Protein AF-A0A6I6E3F7-F1 (afdb_monomer_lite)

Radius of gyration: 13.44 Å; chains: 1; bounding box: 26×42×31 Å

Structure (mmCIF, N/CA/C/O backbone):
data_AF-A0A6I6E3F7-F1
#
_entry.id   AF-A0A6I6E3F7-F1
#
loop_
_atom_site.group_PDB
_atom_site.id
_atom_site.type_symbol
_atom_site.label_atom_id
_atom_site.label_alt_id
_atom_site.label_comp_id
_atom_site.label_asym_id
_atom_site.label_entity_id
_atom_site.label_seq_id
_atom_site.pdbx_PDB_ins_code
_atom_site.Cartn_x
_atom_site.Cartn_y
_atom_site.Cartn_z
_atom_site.occupancy
_atom_site.B_iso_or_equiv
_atom_site.auth_seq_id
_atom_site.auth_comp_id
_atom_site.auth_asym_id
_atom_site.auth_atom_id
_atom_site.pdbx_PDB_model_num
ATOM 1 N N . MET A 1 1 ? -3.564 -30.590 -9.174 1.00 40.66 1 MET A N 1
ATOM 2 C CA . MET A 1 1 ? -4.633 -29.691 -8.678 1.00 40.66 1 MET A CA 1
ATOM 3 C C . MET A 1 1 ? -5.189 -30.280 -7.387 1.00 40.66 1 MET A C 1
ATOM 5 O O . MET A 1 1 ? -5.282 -31.503 -7.372 1.00 40.66 1 MET A O 1
ATOM 9 N N . PRO A 1 2 ? -5.639 -29.501 -6.384 1.00 54.66 2 PRO A N 1
ATOM 10 C CA . PRO A 1 2 ? -5.402 -28.076 -6.102 1.00 54.66 2 PRO A CA 1
ATOM 11 C C . PRO A 1 2 ? -4.898 -27.826 -4.653 1.00 54.66 2 PRO A C 1
ATOM 13 O O . PRO A 1 2 ? -5.079 -28.663 -3.782 1.00 54.66 2 PRO A O 1
ATOM 16 N N . ASP A 1 3 ? -4.370 -26.634 -4.371 1.00 39.19 3 ASP A N 1
ATOM 17 C CA . ASP A 1 3 ? -4.831 -25.910 -3.178 1.00 39.19 3 ASP A CA 1
ATOM 18 C C . ASP A 1 3 ? -5.127 -24.475 -3.616 1.00 39.19 3 ASP A C 1
ATOM 20 O O . ASP A 1 3 ? -4.252 -23.628 -3.778 1.00 39.19 3 ASP A O 1
ATOM 24 N N . ASN A 1 4 ? -6.390 -24.286 -3.990 1.00 50.09 4 ASN A N 1
ATOM 25 C CA . ASN A 1 4 ? -6.973 -23.046 -4.490 1.00 50.09 4 ASN A CA 1
ATOM 26 C C . ASN A 1 4 ? -7.668 -22.302 -3.340 1.00 50.09 4 ASN A C 1
ATOM 28 O O . ASN A 1 4 ? -8.746 -21.734 -3.514 1.00 50.09 4 ASN A O 1
ATOM 32 N N . THR A 1 5 ? -7.060 -22.300 -2.156 1.00 35.66 5 THR A N 1
ATOM 33 C CA . THR A 1 5 ? -7.547 -21.500 -1.033 1.00 35.66 5 THR A CA 1
ATOM 34 C C . THR A 1 5 ? -6.869 -20.125 -1.087 1.00 35.66 5 THR A C 1
ATOM 36 O O . THR A 1 5 ? -5.639 -20.055 -1.074 1.00 35.66 5 THR A O 1
ATOM 39 N N . PRO A 1 6 ? -7.610 -19.006 -1.194 1.00 37.34 6 PRO A N 1
ATOM 40 C CA . PRO A 1 6 ? -7.004 -17.684 -1.268 1.00 37.34 6 PRO A CA 1
ATOM 41 C C . PRO A 1 6 ? -6.433 -17.329 0.106 1.00 37.34 6 PRO A C 1
ATOM 43 O O . PRO A 1 6 ? -7.165 -16.965 1.023 1.00 37.34 6 PRO A O 1
ATOM 46 N N . VAL A 1 7 ? -5.115 -17.438 0.260 1.00 30.45 7 VAL A N 1
ATOM 47 C CA . VAL A 1 7 ? -4.451 -17.069 1.510 1.00 30.45 7 VAL A CA 1
ATOM 48 C C . VAL A 1 7 ? -4.154 -15.576 1.481 1.00 30.45 7 VAL A C 1
ATOM 50 O O . VAL A 1 7 ? -3.199 -15.112 0.859 1.00 30.45 7 VAL A O 1
ATOM 53 N N . ILE A 1 8 ? -5.010 -14.811 2.153 1.00 43.69 8 ILE A N 1
ATOM 54 C CA . ILE A 1 8 ? -4.710 -13.438 2.545 1.00 43.69 8 ILE A CA 1
ATOM 55 C C . ILE A 1 8 ? -3.943 -13.523 3.859 1.00 43.69 8 ILE A C 1
ATOM 57 O O . ILE A 1 8 ? -4.490 -13.928 4.881 1.00 43.69 8 ILE A O 1
ATOM 61 N N . GLN A 1 9 ? -2.680 -13.118 3.833 1.00 26.28 9 GLN A N 1
ATOM 62 C CA . GLN A 1 9 ? -1.916 -12.862 5.042 1.00 26.28 9 GLN A CA 1
ATOM 63 C C . GLN A 1 9 ? -1.483 -11.406 5.011 1.00 26.28 9 GLN A C 1
ATOM 65 O O . GLN A 1 9 ? -0.557 -11.022 4.301 1.00 26.28 9 GLN A O 1
ATOM 70 N N . LEU A 1 10 ? -2.186 -10.596 5.790 1.00 37.91 10 LEU A N 1
ATOM 71 C CA . LEU A 1 10 ? -1.679 -9.312 6.218 1.00 37.91 10 LEU A CA 1
ATOM 72 C C . LEU A 1 10 ? -1.633 -9.318 7.736 1.00 37.91 10 LEU A C 1
ATOM 74 O O . LEU A 1 10 ? -2.653 -9.393 8.420 1.00 37.91 10 LEU A O 1
ATOM 78 N N . GLN A 1 11 ? -0.414 -9.241 8.249 1.00 34.22 11 GLN A N 1
ATOM 79 C CA . GLN A 1 11 ? -0.160 -8.944 9.645 1.00 34.22 11 GLN A CA 1
ATOM 80 C C . GLN A 1 11 ? -0.079 -7.426 9.777 1.00 34.22 11 GLN A C 1
ATOM 82 O O . GLN A 1 11 ? 0.945 -6.809 9.503 1.00 34.22 11 GLN A O 1
ATOM 87 N N . ALA A 1 12 ? -1.192 -6.811 10.163 1.00 48.72 12 ALA A N 1
ATOM 88 C CA . ALA A 1 12 ? -1.206 -5.423 10.594 1.00 48.72 12 ALA A CA 1
ATOM 89 C C . ALA A 1 12 ? -1.046 -5.363 12.120 1.00 48.72 12 ALA A C 1
ATOM 91 O O . ALA A 1 12 ? -2.031 -5.301 12.849 1.00 48.72 12 ALA A O 1
ATOM 92 N N . LEU A 1 13 ? 0.211 -5.393 12.571 1.00 37.12 13 LEU A N 1
ATOM 93 C CA . LEU A 1 13 ? 0.748 -4.804 13.808 1.00 37.12 13 LEU A CA 1
ATOM 94 C C . LEU A 1 13 ? 2.282 -4.845 13.652 1.00 37.12 13 LEU A C 1
ATOM 96 O O . LEU A 1 13 ? 2.880 -5.904 13.794 1.00 37.12 13 LEU A O 1
ATOM 100 N N . GLY A 1 14 ? 2.898 -3.719 13.262 1.00 46.81 14 GLY A N 1
ATOM 101 C CA . GLY A 1 14 ? 4.326 -3.654 12.901 1.00 46.81 14 GLY A CA 1
ATOM 102 C C . GLY A 1 14 ? 4.612 -4.039 11.444 1.00 46.81 14 GLY A C 1
ATOM 103 O O . GLY A 1 14 ? 5.390 -4.952 11.192 1.00 46.81 14 GLY A O 1
ATOM 104 N N . LEU A 1 15 ? 3.944 -3.377 10.489 1.00 58.03 15 LEU A N 1
ATOM 105 C CA . LEU A 1 15 ? 4.123 -3.595 9.048 1.00 58.03 15 LEU A CA 1
ATOM 106 C C . LEU A 1 15 ? 5.606 -3.477 8.669 1.00 58.03 15 LEU A C 1
ATOM 108 O O . LEU A 1 15 ? 6.127 -2.372 8.571 1.00 58.03 15 LEU A O 1
ATOM 112 N N . GLY A 1 16 ? 6.267 -4.610 8.434 1.00 59.47 16 GLY A N 1
ATOM 113 C CA . GLY A 1 16 ? 7.519 -4.616 7.687 1.00 59.47 16 GLY A CA 1
ATOM 114 C C . GLY A 1 16 ? 7.274 -4.197 6.235 1.00 59.47 16 GLY A C 1
ATOM 115 O O . GLY A 1 16 ? 6.148 -4.314 5.734 1.00 59.47 16 GLY A O 1
ATOM 116 N N . ARG A 1 17 ? 8.330 -3.736 5.556 1.00 74.69 17 ARG A N 1
ATOM 117 C CA . ARG A 1 17 ? 8.263 -3.234 4.177 1.00 74.69 17 ARG A CA 1
ATOM 118 C C . ARG A 1 17 ? 7.449 -4.140 3.252 1.00 74.69 17 ARG A C 1
ATOM 120 O O . ARG A 1 17 ? 7.858 -5.280 3.010 1.00 74.69 17 ARG A O 1
ATOM 127 N N . PRO A 1 18 ? 6.350 -3.639 2.656 1.00 74.00 18 PRO A N 1
ATOM 128 C CA . PRO A 1 18 ? 5.636 -4.376 1.628 1.00 74.00 18 PRO A CA 1
ATOM 129 C C . PRO A 1 18 ? 6.581 -4.732 0.467 1.00 74.00 18 PRO A C 1
ATOM 131 O O . PRO A 1 18 ? 7.403 -3.906 0.075 1.00 74.00 18 PRO A O 1
ATOM 134 N N . PRO A 1 19 ? 6.475 -5.925 -0.143 1.00 73.50 19 PRO A N 1
ATOM 135 C CA . PRO A 1 19 ? 7.433 -6.389 -1.155 1.00 73.50 19 PRO A CA 1
ATOM 136 C C . PRO A 1 19 ? 7.394 -5.589 -2.466 1.00 73.50 19 PRO A C 1
ATOM 138 O O . PRO A 1 19 ? 8.291 -5.715 -3.290 1.00 73.50 19 PRO A O 1
ATOM 141 N N . TRP A 1 20 ? 6.346 -4.791 -2.678 1.00 78.50 20 TRP A N 1
ATOM 142 C CA . TRP A 1 20 ? 6.214 -3.860 -3.801 1.00 78.50 20 TRP A CA 1
ATOM 143 C C . TRP A 1 20 ? 6.747 -2.453 -3.485 1.00 78.50 20 TRP A C 1
ATOM 145 O O . TRP A 1 20 ? 6.789 -1.613 -4.383 1.00 78.50 20 TRP A O 1
ATOM 155 N N . ALA A 1 21 ? 7.102 -2.169 -2.228 1.00 81.62 21 ALA A N 1
ATOM 156 C CA . ALA A 1 21 ? 7.679 -0.897 -1.822 1.00 81.62 21 ALA A CA 1
ATOM 157 C C . ALA A 1 21 ? 9.207 -0.948 -1.959 1.00 81.62 21 ALA A C 1
ATOM 159 O O . ALA A 1 21 ? 9.874 -1.797 -1.365 1.00 81.62 21 ALA A O 1
ATOM 160 N N . ASP A 1 22 ? 9.761 0.002 -2.706 1.00 83.69 22 ASP A N 1
ATOM 161 C CA . ASP A 1 22 ? 11.206 0.179 -2.865 1.00 83.69 22 ASP A CA 1
ATOM 162 C C . ASP A 1 22 ? 11.824 0.759 -1.583 1.00 83.69 22 ASP A C 1
ATOM 164 O O . ASP A 1 22 ? 12.922 0.378 -1.172 1.00 83.69 22 ASP A O 1
ATOM 168 N N . SER A 1 23 ? 11.092 1.643 -0.899 1.00 82.19 23 SER A N 1
ATOM 169 C CA . SER A 1 23 ? 11.492 2.226 0.385 1.00 82.19 23 SER A CA 1
ATOM 170 C C . SER A 1 23 ? 10.314 2.351 1.349 1.00 82.19 23 SER A C 1
ATOM 172 O O . SER A 1 23 ? 9.175 2.547 0.918 1.00 82.19 23 SER A O 1
ATOM 174 N N . GLU A 1 24 ? 10.608 2.333 2.648 1.00 82.75 24 GLU A N 1
ATOM 175 C CA . GLU A 1 24 ? 9.668 2.666 3.720 1.00 82.75 24 GLU A CA 1
ATOM 176 C C . GLU A 1 24 ? 10.280 3.667 4.701 1.00 82.75 24 GLU A C 1
ATOM 178 O O . GLU A 1 24 ? 11.489 3.671 4.922 1.00 82.75 24 GLU A O 1
ATOM 183 N N . GLU A 1 25 ? 9.435 4.521 5.267 1.00 81.06 25 GLU A N 1
ATOM 184 C CA . GLU A 1 25 ? 9.805 5.537 6.247 1.00 81.06 25 GLU A CA 1
ATOM 185 C C . GLU A 1 25 ? 8.652 5.701 7.246 1.00 81.06 25 GLU A C 1
ATOM 187 O O . GLU A 1 25 ? 7.516 5.980 6.847 1.00 81.06 25 GLU A O 1
ATOM 192 N N . GLN A 1 26 ? 8.925 5.527 8.542 1.00 79.75 26 GLN A N 1
ATOM 193 C CA . GLN A 1 26 ? 7.957 5.827 9.596 1.00 79.75 26 GLN A CA 1
ATOM 194 C C . GLN A 1 26 ? 8.006 7.329 9.895 1.00 79.75 26 GLN A C 1
ATOM 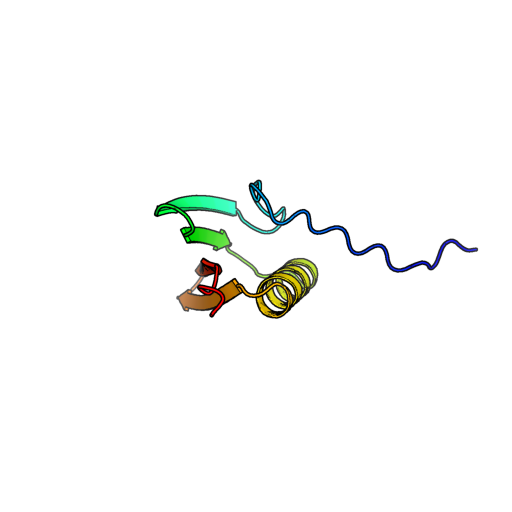196 O O . GLN A 1 26 ? 9.025 7.843 10.349 1.00 79.75 26 GLN A O 1
ATOM 201 N N . THR A 1 27 ? 6.910 8.044 9.637 1.00 73.31 27 THR A N 1
ATOM 202 C CA . THR A 1 27 ? 6.846 9.513 9.776 1.00 73.31 27 THR A CA 1
ATOM 203 C C . THR A 1 27 ? 6.093 9.972 11.026 1.00 73.31 27 THR A C 1
ATOM 205 O O . THR A 1 27 ? 5.967 11.169 11.264 1.00 73.31 27 THR A O 1
ATOM 208 N N . GLY A 1 28 ? 5.576 9.037 11.825 1.00 67.69 28 GLY A N 1
ATOM 209 C CA . GLY A 1 28 ? 4.861 9.309 13.069 1.00 67.69 28 GLY A CA 1
ATOM 210 C C . GLY A 1 28 ? 4.527 8.026 13.826 1.00 67.69 28 GLY A C 1
ATOM 211 O O . GLY A 1 28 ? 4.792 6.923 13.345 1.00 67.69 28 GLY A O 1
ATOM 212 N N . GLU A 1 29 ? 3.905 8.167 14.998 1.00 69.00 29 GLU A N 1
ATOM 213 C CA . GLU A 1 29 ? 3.627 7.051 15.917 1.00 69.00 29 GLU A CA 1
ATOM 214 C C . GLU A 1 29 ? 2.855 5.900 15.246 1.00 69.00 29 GLU A C 1
ATOM 216 O O . GLU A 1 29 ? 3.142 4.736 15.492 1.00 69.00 29 GLU A O 1
ATOM 221 N N . ASN A 1 30 ? 1.962 6.212 14.298 1.00 72.06 30 ASN A N 1
ATOM 222 C CA . ASN A 1 30 ? 1.186 5.231 13.529 1.00 72.06 30 ASN A CA 1
ATOM 223 C C . ASN A 1 30 ? 1.089 5.586 12.035 1.00 72.06 30 ASN A C 1
ATOM 225 O O . ASN A 1 30 ? 0.070 5.321 11.389 1.00 72.06 30 ASN A O 1
ATOM 229 N N . GLN A 1 31 ? 2.125 6.229 11.490 1.00 72.69 31 GLN A N 1
ATOM 230 C CA . GLN A 1 31 ? 2.136 6.706 10.109 1.00 72.69 31 GLN A CA 1
ATOM 231 C C . GLN A 1 31 ? 3.342 6.176 9.341 1.00 72.69 31 GLN A C 1
ATOM 233 O O . GLN A 1 31 ? 4.485 6.328 9.772 1.00 72.69 31 GLN A O 1
ATOM 238 N N . TRP A 1 32 ? 3.063 5.619 8.165 1.00 79.50 32 TRP A N 1
ATOM 239 C CA . TRP A 1 32 ? 4.064 5.052 7.273 1.00 79.50 32 TRP A CA 1
ATOM 240 C C . TRP A 1 32 ? 3.984 5.687 5.891 1.00 79.50 32 TRP A C 1
ATOM 242 O O . TRP A 1 32 ? 2.896 5.903 5.347 1.00 79.50 32 TRP A O 1
ATOM 252 N N . THR A 1 33 ? 5.152 5.965 5.321 1.00 80.25 33 THR A N 1
ATOM 253 C CA . THR A 1 33 ? 5.317 6.412 3.940 1.00 80.25 33 THR A CA 1
ATOM 254 C C . THR A 1 33 ? 6.091 5.356 3.162 1.00 80.25 33 THR A C 1
ATOM 256 O O . THR A 1 33 ? 7.259 5.092 3.435 1.00 80.25 33 THR A O 1
ATOM 259 N N . TYR A 1 34 ? 5.447 4.779 2.155 1.00 84.56 34 TYR A N 1
ATOM 260 C CA . TYR A 1 34 ? 6.044 3.841 1.214 1.00 84.56 34 TYR A CA 1
ATOM 261 C C . TYR A 1 34 ? 6.295 4.540 -0.117 1.00 84.56 34 TYR A C 1
ATOM 263 O O . TYR A 1 34 ? 5.499 5.380 -0.551 1.00 84.56 34 TYR A O 1
ATOM 271 N N . ARG A 1 35 ? 7.388 4.187 -0.793 1.00 84.12 35 ARG A N 1
ATOM 272 C CA . ARG A 1 35 ? 7.664 4.668 -2.152 1.00 84.12 35 ARG A CA 1
ATOM 273 C C . ARG A 1 35 ? 7.901 3.487 -3.071 1.00 84.12 35 ARG A C 1
ATOM 275 O O . ARG A 1 35 ? 8.534 2.514 -2.671 1.00 84.12 35 ARG A O 1
ATOM 282 N N . SER A 1 36 ? 7.382 3.580 -4.284 1.00 83.69 36 SER A N 1
ATOM 283 C CA . SER A 1 36 ? 7.585 2.574 -5.320 1.00 83.69 36 SER A CA 1
ATOM 284 C C . SER A 1 36 ? 7.627 3.224 -6.700 1.00 83.69 36 SER A C 1
ATOM 286 O O . SER A 1 36 ? 6.906 4.194 -6.943 1.00 83.69 36 SER A O 1
ATOM 288 N N . GLY A 1 37 ? 8.448 2.703 -7.608 1.00 85.06 37 GLY A N 1
ATOM 289 C CA . GLY A 1 37 ? 8.425 3.085 -9.023 1.00 85.06 37 GLY A CA 1
ATOM 290 C C . GLY A 1 37 ? 7.208 2.540 -9.779 1.00 85.06 37 GLY A C 1
ATOM 291 O O . GLY A 1 37 ? 6.795 3.115 -10.785 1.00 85.06 37 GLY A O 1
ATOM 292 N N . PHE A 1 38 ? 6.601 1.452 -9.293 1.00 83.06 38 PHE A N 1
ATOM 293 C CA . PHE A 1 38 ? 5.466 0.802 -9.945 1.00 83.06 38 PHE A CA 1
ATOM 294 C C . PHE A 1 38 ? 4.573 0.062 -8.944 1.00 83.06 38 PHE A C 1
ATOM 296 O O . PHE A 1 38 ? 5.034 -0.770 -8.165 1.00 83.06 38 PHE A O 1
ATOM 303 N N . LEU A 1 39 ? 3.259 0.292 -9.018 1.00 80.06 39 LEU A N 1
ATOM 304 C CA . LEU A 1 39 ? 2.296 -0.409 -8.174 1.00 80.06 39 LEU A CA 1
ATOM 305 C C . LEU A 1 39 ? 1.778 -1.668 -8.876 1.00 80.06 39 LEU A C 1
ATOM 307 O O . LEU A 1 39 ? 0.882 -1.617 -9.717 1.00 80.06 39 LEU A O 1
ATOM 311 N N . SER A 1 40 ? 2.343 -2.814 -8.506 1.00 81.88 40 SER A N 1
ATOM 312 C CA . SER A 1 40 ? 1.902 -4.114 -9.019 1.00 81.88 40 SER A CA 1
ATOM 313 C C . SER A 1 40 ? 0.464 -4.459 -8.591 1.00 81.88 40 SER A C 1
ATOM 315 O O . SER A 1 40 ? -0.021 -3.938 -7.582 1.00 81.88 40 SER A O 1
ATOM 317 N N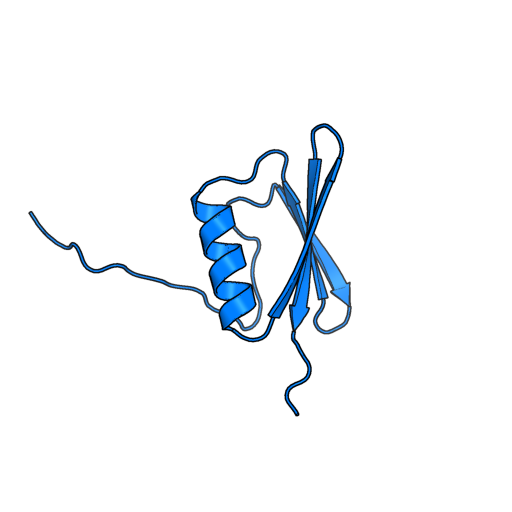 . PRO A 1 41 ? -0.215 -5.408 -9.269 1.00 82.81 41 PRO A N 1
ATOM 318 C CA . PRO A 1 41 ? -1.524 -5.902 -8.832 1.00 82.81 41 PRO A CA 1
ATOM 319 C C . PRO A 1 41 ? -1.544 -6.405 -7.380 1.00 82.81 41 PRO A C 1
ATOM 321 O O . PRO A 1 41 ? -2.565 -6.292 -6.704 1.00 82.81 41 PRO A O 1
ATOM 324 N N . ARG A 1 42 ? -0.416 -6.931 -6.877 1.00 79.50 42 ARG A N 1
ATOM 325 C CA . ARG A 1 42 ? -0.259 -7.289 -5.459 1.00 79.50 42 ARG A CA 1
ATOM 326 C C . ARG A 1 42 ? -0.282 -6.051 -4.568 1.00 79.50 42 ARG A C 1
ATOM 328 O O . ARG A 1 42 ? -1.016 -6.042 -3.590 1.00 79.50 42 ARG A O 1
ATOM 335 N N . GLY A 1 43 ? 0.444 -5.002 -4.946 1.00 81.62 43 GLY A N 1
ATOM 336 C CA . GLY A 1 43 ? 0.414 -3.729 -4.232 1.00 81.62 43 GLY A CA 1
ATOM 337 C C . GLY A 1 43 ? -0.991 -3.151 -4.123 1.00 81.62 43 GLY A C 1
ATOM 338 O O . GLY A 1 43 ? -1.414 -2.798 -3.031 1.00 81.62 43 GLY A O 1
ATOM 339 N N . VAL A 1 44 ? -1.767 -3.168 -5.211 1.00 82.50 44 VAL A N 1
ATOM 340 C CA . VAL A 1 44 ? -3.173 -2.721 -5.190 1.00 82.50 44 VAL A CA 1
ATOM 341 C C . VAL A 1 44 ? -4.015 -3.509 -4.175 1.00 82.50 44 VAL A C 1
ATOM 343 O O . VAL A 1 44 ? -4.811 -2.916 -3.446 1.00 82.50 44 VAL A O 1
ATOM 346 N N . ARG A 1 45 ? -3.830 -4.833 -4.087 1.00 81.50 45 ARG A N 1
ATOM 347 C CA . ARG A 1 45 ? -4.541 -5.678 -3.110 1.00 81.50 45 ARG A CA 1
ATOM 348 C C . ARG A 1 45 ? -4.139 -5.362 -1.672 1.00 81.50 45 ARG A C 1
ATOM 350 O O . ARG A 1 45 ? -5.019 -5.260 -0.822 1.00 81.50 45 ARG A O 1
ATOM 357 N N . ASP A 1 46 ? -2.848 -5.166 -1.418 1.00 81.44 46 ASP A N 1
ATOM 358 C CA . ASP A 1 46 ? -2.342 -4.821 -0.086 1.00 81.44 46 ASP A CA 1
ATOM 359 C C . ASP A 1 46 ? -2.909 -3.467 0.380 1.00 81.44 46 ASP A C 1
ATOM 361 O O . ASP A 1 46 ? -3.364 -3.351 1.518 1.00 81.44 46 ASP A O 1
ATOM 365 N N . LEU A 1 47 ? -2.995 -2.466 -0.510 1.00 83.38 47 LEU A N 1
ATOM 366 C CA . LEU A 1 47 ? -3.669 -1.192 -0.210 1.00 83.38 47 LEU A CA 1
ATOM 367 C C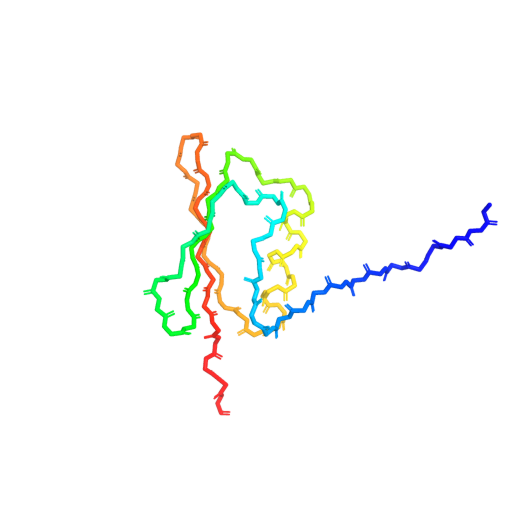 . LEU A 1 47 ? -5.158 -1.386 0.103 1.00 83.38 47 LEU A C 1
ATOM 369 O O . LEU A 1 47 ? -5.676 -0.773 1.037 1.00 83.38 47 LEU A O 1
ATOM 373 N N . GLY A 1 48 ? -5.838 -2.261 -0.644 1.00 80.69 48 GLY A N 1
ATOM 374 C CA . GLY A 1 48 ? -7.226 -2.635 -0.377 1.00 80.69 48 GLY A CA 1
ATOM 375 C C . GLY A 1 48 ? -7.409 -3.246 1.014 1.00 80.69 48 GLY A C 1
ATOM 376 O O . GLY A 1 48 ? -8.322 -2.856 1.740 1.00 80.69 48 GLY A O 1
ATOM 377 N N . PHE A 1 49 ? -6.513 -4.144 1.432 1.00 82.12 49 PHE A N 1
ATOM 378 C CA . PHE A 1 49 ? -6.554 -4.691 2.788 1.00 82.12 49 PHE A CA 1
ATOM 379 C C . PHE A 1 49 ? -6.341 -3.615 3.854 1.00 82.12 49 PHE A C 1
ATOM 381 O O . PHE A 1 49 ? -7.061 -3.621 4.854 1.00 82.12 49 PHE A O 1
ATOM 388 N N . LEU A 1 50 ? -5.373 -2.708 3.666 1.00 80.31 50 LEU A N 1
ATOM 389 C CA . LEU A 1 50 ? -5.118 -1.622 4.619 1.00 80.31 50 LEU A CA 1
ATOM 390 C C . LEU A 1 50 ? -6.395 -0.800 4.839 1.00 80.31 50 LEU A C 1
ATOM 392 O O . LEU A 1 50 ? -6.809 -0.606 5.983 1.00 80.31 50 LEU A O 1
ATOM 396 N N . LEU A 1 51 ? -7.073 -0.415 3.754 1.00 81.94 51 LEU A N 1
ATOM 397 C CA . LEU A 1 51 ? -8.341 0.317 3.815 1.00 81.94 51 LEU A CA 1
ATOM 398 C C . LEU A 1 51 ? -9.429 -0.435 4.603 1.00 81.94 51 LEU A C 1
ATOM 400 O O . LEU A 1 51 ? -10.120 0.176 5.421 1.00 81.94 51 LEU A O 1
ATOM 404 N N . VAL A 1 52 ? -9.562 -1.751 4.395 1.00 78.56 52 VAL A N 1
ATOM 405 C CA . VAL A 1 52 ? -10.530 -2.604 5.117 1.00 78.56 52 VAL A CA 1
ATOM 406 C C . VAL A 1 52 ? -10.179 -2.741 6.603 1.00 78.56 52 VAL A C 1
ATOM 408 O O . VAL A 1 52 ? -11.073 -2.782 7.442 1.00 78.56 52 VAL A O 1
ATOM 411 N N . ASN A 1 53 ? -8.892 -2.743 6.958 1.00 76.19 53 ASN A N 1
ATOM 412 C CA . ASN A 1 53 ? -8.420 -2.899 8.342 1.00 76.19 53 ASN A CA 1
ATOM 413 C C . ASN A 1 53 ? -8.361 -1.581 9.122 1.00 76.19 53 ASN A C 1
ATOM 415 O O . ASN A 1 53 ? -7.592 -1.439 10.074 1.00 76.19 53 ASN A O 1
ATOM 419 N N . GLY A 1 54 ? -9.162 -0.600 8.711 1.00 77.56 54 GLY A N 1
ATOM 420 C CA . GLY A 1 54 ? -9.248 0.677 9.401 1.00 77.56 54 GLY A CA 1
ATOM 421 C C . GLY A 1 54 ? -8.010 1.548 9.218 1.00 77.56 54 GLY A C 1
ATOM 422 O O . GLY A 1 54 ? -7.759 2.403 10.059 1.00 77.56 54 GLY A O 1
ATOM 423 N N . TRP A 1 55 ? -7.236 1.371 8.146 1.00 82.56 55 TRP A N 1
ATOM 424 C CA . TRP A 1 55 ? -6.245 2.367 7.747 1.00 82.56 55 TRP A CA 1
ATOM 425 C C . TRP A 1 55 ? -6.868 3.389 6.798 1.00 82.56 55 TRP A C 1
ATOM 427 O O . TRP A 1 55 ? -7.802 3.11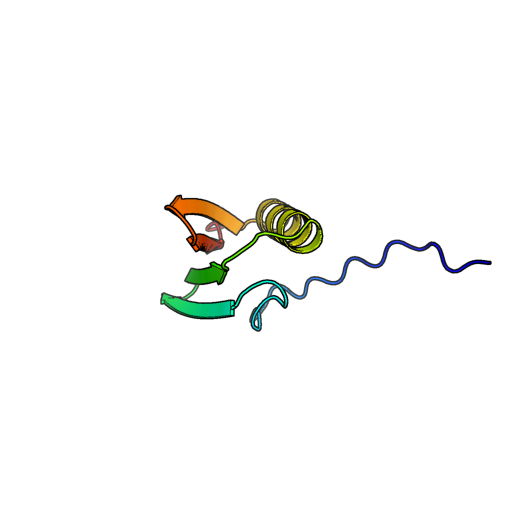6 6.042 1.00 82.56 55 TRP A O 1
ATOM 437 N N . ASP A 1 56 ? -6.346 4.600 6.863 1.00 81.25 56 ASP A N 1
ATOM 438 C CA . ASP A 1 56 ? -6.530 5.649 5.880 1.00 81.25 56 ASP A CA 1
ATOM 439 C C . ASP A 1 56 ? -5.282 5.681 4.992 1.00 81.25 56 ASP A C 1
ATOM 441 O O . ASP A 1 56 ? -4.151 5.717 5.487 1.00 81.25 56 ASP A O 1
ATOM 445 N N . VAL A 1 57 ? -5.494 5.587 3.681 1.00 81.69 57 VAL A N 1
ATOM 446 C CA . VAL A 1 57 ? -4.439 5.408 2.682 1.00 81.69 57 VAL A CA 1
ATOM 447 C C . VAL A 1 57 ? -4.560 6.515 1.645 1.00 81.69 57 VAL A C 1
ATOM 449 O O . VAL A 1 57 ? -5.601 6.675 1.015 1.00 81.69 57 VAL A O 1
ATOM 452 N N . SER A 1 58 ? -3.479 7.262 1.435 1.00 80.69 58 SER A N 1
ATOM 453 C CA . SER A 1 58 ? -3.376 8.299 0.406 1.00 80.69 58 SER A CA 1
ATOM 454 C C . SER A 1 58 ? -2.289 7.934 -0.596 1.00 80.69 58 SER A C 1
ATOM 456 O O . SER A 1 58 ? -1.147 7.672 -0.216 1.00 80.69 58 SER A O 1
ATOM 458 N N . VAL A 1 59 ? -2.635 7.927 -1.883 1.00 80.75 59 VAL A N 1
ATOM 459 C CA . VAL A 1 59 ? -1.725 7.565 -2.976 1.00 80.75 59 VAL A CA 1
ATOM 460 C C . VAL A 1 59 ? -1.470 8.794 -3.839 1.00 80.75 59 VAL A C 1
ATOM 462 O O . VAL A 1 59 ? -2.403 9.396 -4.363 1.00 80.75 59 VAL A O 1
ATOM 465 N N . HIS A 1 60 ? -0.201 9.149 -4.012 1.00 77.06 60 HIS A N 1
ATOM 466 C CA . HIS A 1 60 ? 0.235 10.244 -4.869 1.00 77.06 60 HIS A CA 1
ATOM 467 C C . HIS A 1 60 ? 1.205 9.709 -5.920 1.00 77.06 60 HIS A C 1
ATOM 469 O O . HIS A 1 60 ? 2.279 9.220 -5.580 1.00 77.06 60 HIS A O 1
ATOM 475 N N . ALA A 1 61 ? 0.850 9.829 -7.197 1.00 78.44 61 ALA A N 1
ATOM 476 C CA . ALA A 1 61 ? 1.738 9.498 -8.306 1.00 78.44 61 ALA A CA 1
ATOM 477 C C . ALA A 1 61 ? 2.319 10.786 -8.903 1.00 78.44 61 ALA A C 1
ATOM 479 O O . ALA A 1 61 ? 1.570 11.685 -9.289 1.00 78.44 61 ALA A O 1
ATOM 480 N N . ARG A 1 62 ? 3.650 10.884 -8.983 1.00 74.00 62 ARG A N 1
ATOM 481 C CA . ARG A 1 62 ? 4.352 11.976 -9.669 1.00 74.00 62 ARG A CA 1
ATOM 482 C C . ARG A 1 62 ? 5.427 11.395 -10.579 1.00 74.00 62 ARG A C 1
ATOM 484 O O . ARG A 1 62 ? 6.397 10.814 -10.101 1.00 74.00 62 ARG A O 1
ATOM 491 N N . SER A 1 63 ? 5.270 11.610 -11.883 1.00 76.19 63 SER A N 1
ATOM 492 C CA . SER A 1 63 ? 6.191 11.134 -12.922 1.00 76.19 63 SER A CA 1
ATOM 493 C C . SER A 1 63 ? 6.468 9.627 -12.807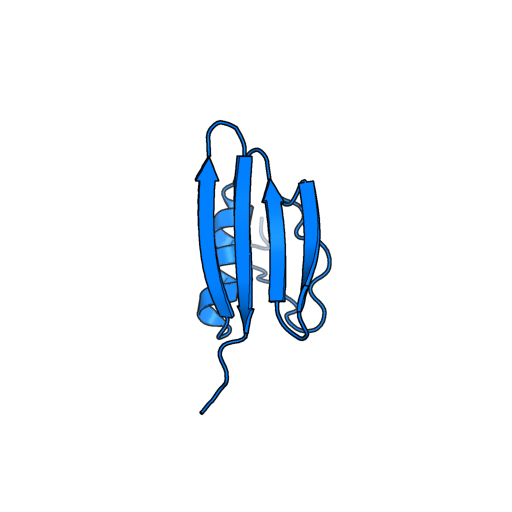 1.00 76.19 63 SER A C 1
ATOM 495 O O . SER A 1 63 ? 5.606 8.828 -13.155 1.00 76.19 63 SER A O 1
ATOM 497 N N . SER A 1 64 ? 7.642 9.242 -12.299 1.00 77.69 64 SER A N 1
ATOM 498 C CA . SER A 1 64 ? 8.120 7.861 -12.169 1.00 77.69 64 SER A CA 1
ATOM 499 C C . SER A 1 64 ? 8.038 7.309 -10.743 1.00 77.69 64 SER A C 1
ATOM 501 O O . SER A 1 64 ? 8.624 6.267 -10.466 1.00 77.69 64 SER A O 1
ATOM 503 N N . GLN A 1 65 ? 7.397 8.025 -9.816 1.00 74.75 65 GLN A N 1
ATOM 504 C CA . GLN A 1 65 ? 7.349 7.634 -8.412 1.00 74.75 65 GLN A CA 1
ATOM 505 C C . GLN A 1 65 ? 5.929 7.695 -7.863 1.00 74.75 65 GLN A C 1
ATOM 507 O O . GLN A 1 65 ? 5.209 8.685 -8.015 1.00 74.75 65 GLN A O 1
ATOM 512 N N . ILE A 1 66 ? 5.551 6.630 -7.170 1.00 80.00 66 ILE A N 1
ATOM 513 C CA . ILE A 1 66 ? 4.315 6.514 -6.413 1.00 80.00 66 ILE A CA 1
ATOM 514 C C . ILE A 1 66 ? 4.691 6.613 -4.938 1.00 80.00 66 ILE A C 1
ATOM 516 O O . ILE A 1 66 ? 5.474 5.816 -4.423 1.00 80.00 66 ILE A O 1
ATOM 520 N N . THR A 1 67 ? 4.145 7.615 -4.263 1.00 80.75 67 THR A N 1
ATOM 521 C CA . THR A 1 67 ? 4.233 7.772 -2.812 1.00 80.75 67 THR A CA 1
ATOM 522 C C . THR A 1 67 ? 2.912 7.347 -2.202 1.00 80.75 67 THR A C 1
ATOM 524 O O . THR A 1 67 ? 1.861 7.885 -2.550 1.00 80.75 67 THR A O 1
ATOM 527 N N . ILE A 1 68 ? 2.960 6.399 -1.279 1.00 83.00 68 ILE A N 1
ATOM 528 C CA . ILE A 1 68 ? 1.793 5.902 -0.559 1.00 83.00 68 ILE A CA 1
ATOM 529 C C . ILE A 1 68 ? 1.975 6.252 0.907 1.00 83.00 68 ILE A C 1
ATOM 531 O O . ILE A 1 68 ? 2.985 5.902 1.510 1.00 83.00 68 ILE A O 1
ATOM 535 N N . ARG A 1 69 ? 0.991 6.927 1.486 1.00 81.31 69 ARG A N 1
ATOM 536 C CA . ARG A 1 69 ? 0.934 7.209 2.919 1.00 81.31 69 ARG A CA 1
ATOM 537 C C . ARG A 1 69 ? -0.179 6.382 3.528 1.00 81.31 69 ARG A C 1
ATOM 539 O O . ARG A 1 69 ? -1.290 6.399 3.007 1.00 81.31 69 ARG A O 1
ATOM 546 N N . ALA A 1 70 ? 0.112 5.691 4.618 1.00 82.56 70 ALA A N 1
ATOM 547 C CA . ALA A 1 70 ? -0.868 4.932 5.378 1.00 82.56 70 ALA A CA 1
ATOM 548 C C . ALA A 1 70 ? -0.842 5.391 6.840 1.00 82.56 70 ALA A C 1
ATOM 550 O O . ALA A 1 70 ? 0.227 5.484 7.44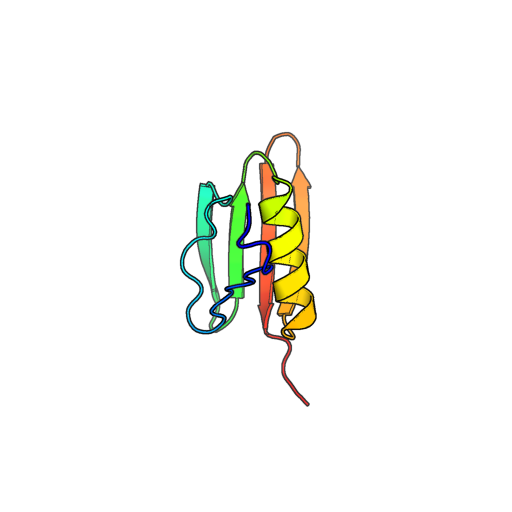7 1.00 82.56 70 ALA A O 1
ATOM 551 N N . ARG A 1 71 ? -2.017 5.677 7.405 1.00 80.12 71 ARG A N 1
ATOM 552 C CA . ARG A 1 71 ? -2.203 5.967 8.836 1.00 80.12 71 ARG A CA 1
ATOM 553 C C . ARG A 1 71 ? -3.337 5.121 9.397 1.00 80.12 71 ARG A C 1
ATOM 555 O O . ARG A 1 71 ? -4.313 4.877 8.693 1.00 80.12 71 ARG A O 1
ATOM 562 N N . ARG A 1 72 ? -3.251 4.686 10.650 1.00 76.06 72 ARG A N 1
ATOM 563 C CA . ARG A 1 72 ? -4.379 3.995 11.292 1.00 76.06 72 ARG A CA 1
ATOM 564 C C . ARG A 1 72 ? -5.485 5.014 11.593 1.00 76.06 72 ARG A C 1
ATOM 566 O O . ARG A 1 72 ? -5.187 6.096 12.093 1.00 76.06 72 ARG A O 1
ATOM 573 N N . LYS A 1 73 ? -6.739 4.708 11.250 1.00 71.75 73 LYS A N 1
ATOM 574 C CA . LYS A 1 73 ? -7.888 5.521 11.669 1.00 71.75 73 LYS A CA 1
ATOM 575 C C . LYS A 1 73 ? -8.022 5.365 13.178 1.00 71.75 73 LYS A C 1
ATOM 577 O O . LYS A 1 73 ? -7.992 4.240 13.677 1.00 71.75 73 LYS A O 1
ATOM 582 N N . GLU A 1 74 ? -8.151 6.478 13.887 1.00 63.78 74 GLU A N 1
ATOM 583 C CA . GLU A 1 74 ? -8.566 6.447 15.286 1.00 63.78 74 GLU A CA 1
ATOM 584 C C . GLU A 1 74 ? -9.949 5.792 15.328 1.00 63.78 74 GLU A C 1
ATOM 586 O O . GLU A 1 74 ? -10.873 6.222 14.632 1.00 63.78 74 GLU A O 1
ATOM 591 N N . GLN A 1 75 ? -10.045 4.662 16.029 1.00 53.94 75 GLN A N 1
ATOM 592 C CA . GLN A 1 75 ? -11.326 4.006 16.252 1.00 53.94 75 GLN A CA 1
ATOM 593 C C . GLN A 1 75 ? -12.120 4.872 17.241 1.00 53.94 75 GLN A C 1
ATOM 595 O O . GLN A 1 75 ? -11.519 5.335 18.212 1.00 53.94 75 GLN A O 1
ATOM 600 N N . PRO A 1 76 ? -13.411 5.139 16.975 1.00 52.50 76 PRO A N 1
ATOM 601 C CA . PRO A 1 76 ? -14.268 5.843 17.922 1.00 52.50 76 PRO A CA 1
ATOM 602 C C . PRO A 1 76 ? -14.424 5.073 19.238 1.00 52.50 76 PRO A C 1
ATOM 604 O O . PRO A 1 76 ? -14.343 3.821 19.208 1.00 52.50 76 PRO A O 1
#

pLDDT: mean 70.66, std 16.18, range [26.28, 85.06]

Organism: NCBI:txid743009

Sequence (76 aa):
MPDNTPVIQLQALGLGRPPWADSEEQTGENQWTYRSGFLSPRGVRDLGFLLVNGWDVSVHARSSQITIRARRKEQP

Secondary structure (DSSP, 8-state):
------------SS----TT-SEEEEEETTEEEEEES---HHHHHHHHHHHHTTEEEEEEEETTEEEEEEEEPPP-

Foldseek 3Di:
DDDPDDDDDDDPDPDDDDPQFPDWDAPDPFKIKTKHQDQDPVNVVVVVVLVVQQKDWDWDDDDRMIIIMIGHHDDD